Protein AF-0000000080281843 (afdb_homodimer)

Solvent-accessible surface area (backbone atoms only — not comparable to full-atom values): 10540 Å² total; per-residue (Å²): 130,74,67,64,77,59,60,98,59,78,65,64,37,70,40,52,65,61,57,30,53,76,68,70,44,48,54,57,55,50,12,58,76,56,72,51,53,38,65,55,44,52,33,42,64,71,53,66,45,78,54,42,38,65,56,45,49,45,50,24,59,76,70,71,46,59,60,76,75,42,38,31,79,53,80,79,74,59,66,66,49,53,56,62,59,63,57,66,109,130,75,67,66,77,58,60,98,60,78,65,64,36,68,40,53,66,61,56,31,55,76,69,70,44,49,53,56,56,50,13,58,76,56,70,51,54,39,64,55,45,52,33,42,63,70,52,68,45,79,54,41,38,65,55,45,50,44,49,22,59,76,70,71,45,58,60,75,76,42,37,31,79,53,80,80,74,58,65,67,50,53,58,62,57,65,58,64,108

InterPro domains:
  IPR001387 Cro/C1-type, helix-turn-helix domain [PF01381] (19-68)
  IPR001387 Cro/C1-type, helix-turn-helix domain [PS50943] (19-70)
  IPR001387 Cro/C1-type, helix-turn-helix domain [SM00530] (15-70)
  IPR001387 Cro/C1-type, helix-turn-helix domain [cd00093] (19-68)
  IPR010982 Lambda repressor-like, DNA-binding domain superfamily [G3DSA:1.10.260.40] (12-75)
  IPR010982 Lambda repressor-like, DNA-binding domain superfamily [SSF47413] (12-75)

Radius of gyration: 17.83 Å; Cα contacts (8 Å, |Δi|>4): 182; chains: 2; bounding box: 32×45×52 Å

Nearest PDB structures (foldseek):
  2xj3-assembly1_A  TM=9.336E-01  e=1.584E-06  Enterococcus faecalis
  1utx-assembly1_B  TM=9.124E-01  e=1.481E-06  Enterococcus faecalis
  2xi8-assembly1_A  TM=9.331E-01  e=2.371E-06  Enterococcus faecalis
  2lyk-assembly1_B  TM=9.144E-01  e=1.812E-06  Enterococcus faecalis
  3bs3-assembly1_A-2  TM=8.864E-01  e=1.168E-04  Bacteroides fragilis NCTC 9343

Organism: Amycolatopsis orientalis (NCBI:txid31958)

Foldseek 3Di:
DPQPPPPPDQFKAFCLVVLCVVVVHDLCRLCVQLVHHSVVSVCCNVRSDDDDPSSLVSSCVVSVHDSCNTMDSDDDDDPVCCVPPVVPD/DPQPVPPPDQFKAFDLVVLCVVVVHDLCRLCVQLVHHSVVSVCCNVRSDDDDPSSLVSSCVVSVHDSCNTMDSDDDDDPVCCVPPVVPD

pLDDT: mean 90.11, std 17.83, range [28.53, 98.88]

Sequence (178 aa):
MSPVRRGKELPIYNRLPVLRAERGLSRAALAAAVEVNPQTIGALERGDHYPSLDLAFRICAVFDLPVEAVFSREPFTPLSTQVYREGGTMSPVRRGKELPIYNRLPVLRAERGLSRAALAAAVEVNPQTIGALERGDHYPSLDLAFRICAVFDLPVEAVFSREPFTPLSTQVYREGGT

Secondary structure (DSSP, 8-state):
-------SPPP-EE-HHHHHHHTT--HHHHHHHHTS-HHHHHHHHHTSS--BHHHHHHHHHHHT--HHHHEESSPPPPHHHIIIIITT-/-------SPPP-EE-HHHHHHHTT--HHHHHHHHTS-HHHHHHHHHTSS--BHHHHHHHHHHHT--HHHHEESSPPPPHHHIIIIITT-

Structure (mmCIF, N/CA/C/O backbone):
data_AF-0000000080281843-model_v1
#
loop_
_entity.id
_entity.type
_entity.pdbx_description
1 polymer 'Transcriptional regulator'
#
loop_
_atom_site.group_PDB
_atom_site.id
_atom_site.type_symbol
_atom_site.label_atom_id
_atom_site.label_alt_id
_atom_site.label_comp_id
_atom_site.label_asym_id
_atom_site.label_entity_id
_atom_site.label_seq_id
_atom_site.pdbx_PDB_ins_code
_atom_site.Cartn_x
_atom_site.Cartn_y
_atom_site.Cartn_z
_atom_site.occupancy
_atom_site.B_iso_or_equiv
_atom_site.auth_seq_id
_atom_site.auth_comp_id
_atom_site.auth_asym_id
_atom_site.auth_atom_id
_atom_site.pdbx_PDB_model_num
ATOM 1 N N . MET A 1 1 ? -13.977 22.219 -9.938 1 28.53 1 MET A N 1
ATOM 2 C CA . MET A 1 1 ? -13.328 21.094 -10.617 1 28.53 1 MET A CA 1
ATOM 3 C C . MET A 1 1 ? -13.93 19.766 -10.156 1 28.53 1 MET A C 1
ATOM 5 O O . MET A 1 1 ? -14.109 19.547 -8.953 1 28.53 1 MET A O 1
ATOM 9 N N . SER A 1 2 ? -14.742 19.172 -10.953 1 32.38 2 SER A N 1
ATOM 10 C CA . SER A 1 2 ? -15.594 18.031 -10.656 1 32.38 2 SER A CA 1
ATOM 11 C C . SER A 1 2 ? -14.781 16.875 -10.062 1 32.38 2 SER A C 1
ATOM 13 O O . SER A 1 2 ? -13.625 16.672 -10.43 1 32.38 2 SER A O 1
ATOM 15 N N . PRO A 1 3 ? -15.141 16.531 -8.766 1 35.47 3 PRO A N 1
ATOM 16 C CA . PRO A 1 3 ? -14.461 15.328 -8.281 1 35.47 3 PRO A CA 1
ATOM 17 C C . PRO A 1 3 ? -14.156 14.328 -9.398 1 35.47 3 PRO A C 1
ATOM 19 O O . PRO A 1 3 ? -14.891 14.266 -10.391 1 35.47 3 PRO A O 1
ATOM 22 N N . VAL A 1 4 ? -12.898 14.117 -9.648 1 42.97 4 VAL A N 1
ATOM 23 C CA . VAL A 1 4 ? -12.609 13.086 -10.633 1 42.97 4 VAL A CA 1
ATOM 24 C C . VAL A 1 4 ? -13.672 11.992 -10.57 1 42.97 4 VAL A C 1
ATOM 26 O O . VAL A 1 4 ? -13.992 11.484 -9.492 1 42.97 4 VAL A O 1
ATOM 29 N N . ARG A 1 5 ? -14.727 12.102 -11.328 1 38.69 5 ARG A N 1
ATOM 30 C CA . ARG A 1 5 ? -15.758 11.086 -11.531 1 38.69 5 ARG A CA 1
ATOM 31 C C . ARG A 1 5 ? -15.148 9.688 -11.531 1 38.69 5 ARG A C 1
ATOM 33 O O . ARG A 1 5 ? -14.477 9.297 -12.492 1 38.69 5 ARG A O 1
ATOM 40 N N . ARG A 1 6 ? -14.445 9.352 -10.383 1 47.19 6 ARG A N 1
ATOM 41 C CA . ARG A 1 6 ? -13.766 8.062 -10.43 1 47.19 6 ARG A CA 1
ATOM 42 C C . ARG A 1 6 ? -14.703 6.965 -10.922 1 47.19 6 ARG A C 1
ATOM 44 O O . ARG A 1 6 ? -15.781 6.762 -10.367 1 47.19 6 ARG A O 1
ATOM 51 N N . GLY A 1 7 ? -14.977 6.797 -11.992 1 42.62 7 GLY A N 1
ATOM 52 C CA . GLY A 1 7 ? -15.703 5.605 -12.398 1 42.62 7 GLY A CA 1
ATOM 53 C C . GLY A 1 7 ? -15.758 4.543 -11.312 1 42.62 7 GLY A C 1
ATOM 54 O O . GLY A 1 7 ? -15.617 4.848 -10.133 1 42.62 7 GLY A O 1
ATOM 55 N N . LYS A 1 8 ? -15.969 3.299 -11.555 1 55.62 8 LYS A N 1
ATOM 56 C CA . LYS A 1 8 ? -16.156 2.141 -10.68 1 55.62 8 LYS A CA 1
ATOM 57 C C . LYS A 1 8 ? -14.969 1.974 -9.734 1 55.62 8 LYS A C 1
ATOM 59 O O . LYS A 1 8 ? -14.797 0.912 -9.133 1 55.62 8 LYS A O 1
ATOM 64 N N . GLU A 1 9 ? -14.156 3.09 -9.656 1 71.44 9 GLU A N 1
ATOM 65 C CA . GLU A 1 9 ? -12.992 2.896 -8.797 1 71.44 9 GLU A CA 1
ATOM 66 C C . GLU A 1 9 ? -13.344 3.164 -7.332 1 71.44 9 GLU A C 1
ATOM 68 O O . GLU A 1 9 ? -14.062 4.117 -7.027 1 71.44 9 GLU A O 1
ATOM 73 N N . LEU A 1 10 ? -13.062 2.232 -6.438 1 85.94 10 LEU A N 1
ATOM 74 C CA . LEU A 1 10 ? -13.273 2.334 -5 1 85.94 10 LEU A CA 1
ATOM 75 C C . LEU A 1 10 ? -12.445 3.467 -4.402 1 85.94 10 LEU A C 1
ATOM 77 O O . LEU A 1 10 ? -11.297 3.666 -4.789 1 85.94 10 LEU A O 1
ATOM 81 N N . PRO A 1 11 ? -13.07 4.27 -3.562 1 93.5 11 PRO A N 1
ATOM 82 C CA . PRO A 1 11 ? -12.344 5.387 -2.955 1 93.5 11 PRO A CA 1
ATOM 83 C C . PRO A 1 11 ? -11.164 4.926 -2.102 1 93.5 11 PRO A C 1
ATOM 85 O O . PRO A 1 11 ? -11.164 3.803 -1.596 1 93.5 11 PRO A O 1
ATOM 88 N N . ILE A 1 12 ? -10.156 5.773 -2.016 1 97.38 12 ILE A N 1
ATOM 89 C CA . ILE A 1 12 ? -9.07 5.605 -1.056 1 97.38 12 ILE A CA 1
ATOM 90 C C . ILE A 1 12 ? -9.039 6.797 -0.1 1 97.38 12 ILE A C 1
ATOM 92 O O . ILE A 1 12 ? -8.805 7.93 -0.522 1 97.38 12 ILE A O 1
ATOM 96 N N . TYR A 1 13 ? -9.281 6.574 1.205 1 97.81 13 TYR A N 1
ATOM 97 C CA . TYR A 1 13 ? -9.164 7.566 2.268 1 97.81 13 TYR A CA 1
ATOM 98 C C . TYR A 1 13 ? -7.727 7.652 2.771 1 97.81 13 TYR A C 1
ATOM 100 O O . TYR A 1 13 ? -6.934 6.734 2.564 1 97.81 13 TYR A O 1
ATOM 108 N N . ASN A 1 14 ? -7.43 8.836 3.389 1 98.31 14 ASN A N 1
ATOM 109 C CA . ASN A 1 14 ? -6.082 8.945 3.932 1 98.31 14 ASN A CA 1
ATOM 110 C C . ASN A 1 14 ? -6.059 9.758 5.223 1 98.31 14 ASN A C 1
ATOM 112 O O . ASN A 1 14 ? -7.023 10.469 5.531 1 98.31 14 ASN A O 1
ATOM 116 N N . ARG A 1 15 ? -4.918 9.633 5.949 1 97.75 15 ARG A N 1
ATOM 117 C CA . ARG A 1 15 ? -4.707 10.352 7.203 1 97.75 15 ARG A CA 1
ATOM 118 C C . ARG A 1 15 ? -3.613 11.406 7.051 1 97.75 15 ARG A C 1
ATOM 120 O O . ARG A 1 15 ? -3.051 11.867 8.047 1 97.75 15 ARG A O 1
ATOM 127 N N . LEU A 1 16 ? -3.354 11.797 5.945 1 98.5 16 LEU A N 1
ATOM 128 C CA . LEU A 1 16 ? -2.188 12.641 5.699 1 98.5 16 LEU A CA 1
ATOM 129 C C . LEU A 1 16 ? -2.279 13.945 6.488 1 98.5 16 LEU A C 1
ATOM 131 O O . LEU A 1 16 ? -1.316 14.344 7.148 1 98.5 16 LEU A O 1
ATOM 135 N N . PRO A 1 17 ? -3.502 14.617 6.438 1 98.12 17 PRO A N 1
ATOM 136 C CA . PRO A 1 17 ? -3.553 15.891 7.156 1 98.12 17 PRO A CA 1
ATOM 137 C C . PRO A 1 17 ? -3.232 15.742 8.641 1 98.12 17 PRO A C 1
ATOM 139 O O . PRO A 1 17 ? -2.465 16.531 9.195 1 98.12 17 PRO A O 1
ATOM 142 N N . VAL A 1 18 ? -3.746 14.719 9.266 1 98 18 VAL A N 1
ATOM 143 C CA . VAL A 1 18 ? -3.568 14.484 10.695 1 98 18 VAL A CA 1
ATOM 144 C C . VAL A 1 18 ? -2.117 14.109 10.977 1 98 18 VAL A C 1
ATOM 146 O O . VAL A 1 18 ? -1.512 14.617 11.922 1 98 18 VAL A O 1
ATOM 149 N N . LEU A 1 19 ? -1.519 13.25 10.156 1 98.38 19 LEU A N 1
ATOM 150 C CA . LEU A 1 19 ? -0.15 12.789 10.352 1 98.38 19 LEU A CA 1
ATOM 151 C C . LEU A 1 19 ? 0.845 13.93 10.141 1 98.38 19 LEU A C 1
ATOM 153 O O . LEU A 1 19 ? 1.824 14.047 10.883 1 98.38 19 LEU A O 1
ATOM 157 N N . ARG A 1 20 ? 0.56 14.695 9.141 1 98.19 20 ARG A N 1
ATOM 158 C CA . ARG A 1 20 ? 1.401 15.867 8.898 1 98.19 20 ARG A CA 1
ATOM 159 C C . ARG A 1 20 ? 1.348 16.828 10.078 1 98.19 20 ARG A C 1
ATOM 161 O O . ARG A 1 20 ? 2.387 17.266 10.586 1 98.19 20 ARG A O 1
ATOM 168 N N . ALA A 1 21 ? 0.224 17.172 10.539 1 97.69 21 ALA A N 1
ATOM 169 C CA . ALA A 1 21 ? 0.03 18.109 11.641 1 97.69 21 ALA A CA 1
ATOM 170 C C . ALA A 1 21 ? 0.694 17.594 12.922 1 97.69 21 ALA A C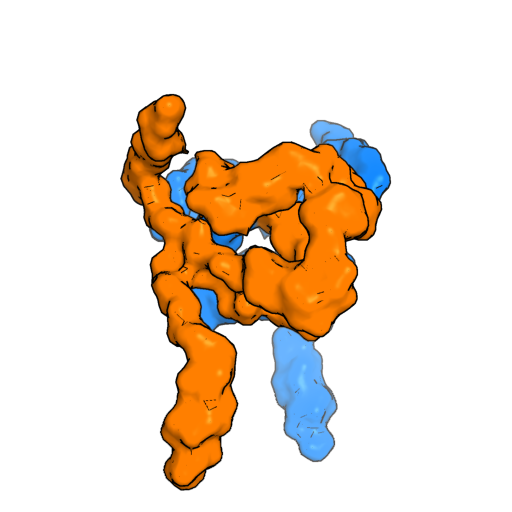 1
ATOM 172 O O . ALA A 1 21 ? 1.343 18.359 13.633 1 97.69 21 ALA A O 1
ATOM 173 N N . GLU A 1 22 ? 0.55 16.328 13.172 1 97.56 22 GLU A N 1
ATOM 174 C CA . GLU A 1 22 ? 1.146 15.711 14.359 1 97.56 22 GLU A CA 1
ATOM 175 C C . GLU A 1 22 ? 2.658 15.914 14.383 1 97.56 22 GLU A C 1
ATOM 177 O O . GLU A 1 22 ? 3.266 15.984 15.453 1 97.56 22 GLU A O 1
ATOM 182 N N . ARG A 1 23 ? 3.236 16.078 13.273 1 96.94 23 ARG A N 1
ATOM 183 C CA . ARG A 1 23 ? 4.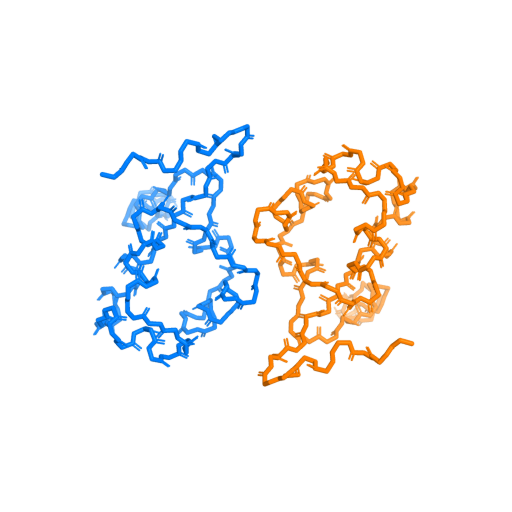688 16.156 13.156 1 96.94 23 ARG A CA 1
ATOM 184 C C . ARG A 1 23 ? 5.125 17.578 12.812 1 96.94 23 ARG A C 1
ATOM 186 O O . ARG A 1 23 ? 6.301 17.828 12.539 1 96.94 23 ARG A O 1
ATOM 193 N N . GLY A 1 24 ? 4.125 18.422 12.688 1 98 24 GLY A N 1
ATOM 194 C CA . GLY A 1 24 ? 4.43 19.812 12.391 1 98 24 GLY A CA 1
ATOM 195 C C . GLY A 1 24 ? 4.914 20.031 10.96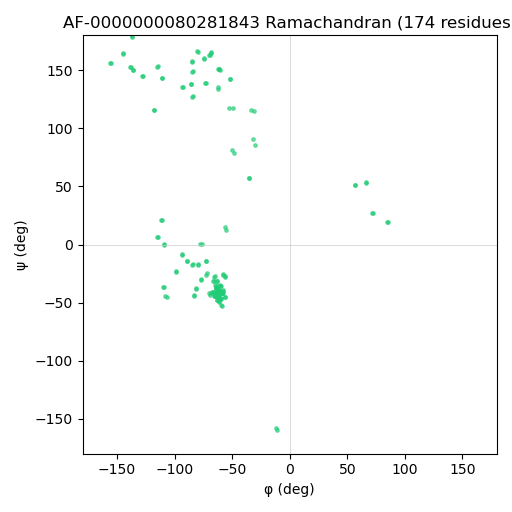9 1 98 24 GLY A C 1
ATOM 196 O O . GLY A 1 24 ? 5.656 20.969 10.695 1 98 24 GLY A O 1
ATOM 197 N N . LEU A 1 25 ? 4.543 19.219 10.07 1 98.38 25 LEU A N 1
ATOM 198 C CA . LEU A 1 25 ? 4.965 19.328 8.672 1 98.38 25 LEU A CA 1
ATOM 199 C C . LEU A 1 25 ? 3.951 20.125 7.859 1 98.38 25 LEU A C 1
ATOM 201 O O . LEU A 1 25 ? 2.742 19.906 7.977 1 98.38 25 LEU A O 1
ATOM 205 N N . SER A 1 26 ? 4.531 21 7.062 1 98.62 26 SER A N 1
ATOM 206 C CA . SER A 1 26 ? 3.705 21.625 6.035 1 98.62 26 SER A CA 1
ATOM 207 C C . SER A 1 26 ? 3.531 20.703 4.832 1 98.62 26 SER A C 1
ATOM 209 O O . SER A 1 26 ? 4.227 19.688 4.715 1 98.62 26 SER A O 1
ATOM 211 N N . ARG A 1 27 ? 2.584 21.094 4.023 1 98.5 27 ARG A N 1
ATOM 212 C CA . ARG A 1 27 ? 2.473 20.359 2.762 1 98.5 27 ARG A CA 1
ATOM 213 C C . ARG A 1 27 ? 3.77 20.453 1.964 1 98.5 27 ARG A C 1
ATOM 215 O O . ARG A 1 27 ? 4.199 19.469 1.361 1 98.5 27 ARG A O 1
ATOM 222 N N . ALA A 1 28 ? 4.348 21.609 1.967 1 98.75 28 ALA A N 1
ATOM 223 C CA . ALA A 1 28 ? 5.594 21.828 1.235 1 98.75 28 ALA A CA 1
ATOM 224 C C . ALA A 1 28 ? 6.715 20.953 1.786 1 98.75 28 ALA A C 1
ATOM 226 O O . ALA A 1 28 ? 7.492 20.375 1.022 1 98.75 28 ALA A O 1
ATOM 227 N N . ALA A 1 29 ? 6.789 20.891 3.068 1 98.75 29 ALA A N 1
ATOM 228 C CA . ALA A 1 29 ? 7.828 20.094 3.707 1 98.75 29 ALA A CA 1
ATOM 229 C C . ALA A 1 29 ? 7.648 18.609 3.389 1 98.75 29 ALA A C 1
ATOM 231 O O . ALA A 1 29 ? 8.617 17.906 3.094 1 98.75 29 ALA A O 1
ATOM 232 N N . LEU A 1 30 ? 6.441 18.109 3.445 1 98.75 30 LEU A N 1
ATOM 233 C CA . LEU A 1 30 ? 6.176 16.719 3.104 1 98.75 30 LEU A CA 1
ATOM 234 C C . LEU A 1 30 ? 6.477 16.453 1.632 1 98.75 30 LEU A C 1
ATOM 236 O O . LEU A 1 30 ? 7.078 15.438 1.291 1 98.75 30 LEU A O 1
ATOM 240 N N . ALA A 1 31 ? 6.039 17.359 0.795 1 98.81 31 ALA A N 1
ATOM 241 C CA . ALA A 1 31 ? 6.281 17.234 -0.639 1 98.81 31 ALA A CA 1
ATOM 242 C C . ALA A 1 31 ? 7.773 17.109 -0.933 1 98.81 31 ALA A C 1
ATOM 244 O O . ALA A 1 31 ? 8.188 16.266 -1.729 1 98.81 31 ALA A O 1
ATOM 245 N N . ALA A 1 32 ? 8.523 17.953 -0.272 1 98.62 32 ALA A N 1
ATOM 246 C CA . ALA A 1 32 ? 9.969 17.922 -0.429 1 98.62 32 ALA A CA 1
ATOM 247 C C . ALA A 1 32 ? 10.539 16.578 0.029 1 98.62 32 ALA A C 1
ATOM 249 O O . ALA A 1 32 ? 11.406 16 -0.631 1 98.62 32 ALA A O 1
ATOM 250 N N . ALA A 1 33 ? 10.062 16.062 1.079 1 98.31 33 ALA A N 1
ATOM 251 C CA . ALA A 1 33 ? 10.555 14.812 1.65 1 98.31 33 ALA A CA 1
ATOM 252 C C . ALA A 1 33 ? 10.266 13.641 0.722 1 98.31 33 ALA A C 1
ATOM 254 O O . ALA A 1 33 ? 11.008 12.656 0.707 1 98.31 33 ALA A O 1
ATOM 255 N N . VAL A 1 34 ? 9.188 13.789 -0.082 1 98 34 VAL A N 1
ATOM 256 C CA . VAL A 1 34 ? 8.812 12.648 -0.909 1 98 34 VAL A CA 1
ATOM 257 C C . VAL A 1 34 ? 8.992 13 -2.385 1 98 34 VAL A C 1
ATOM 259 O O . VAL A 1 34 ? 8.531 12.266 -3.264 1 98 34 VAL A O 1
ATOM 262 N N . GLU A 1 35 ? 9.523 14.086 -2.674 1 97.69 35 GLU A N 1
ATOM 263 C CA . GLU A 1 35 ? 10 14.508 -3.988 1 97.69 35 GLU A CA 1
ATOM 264 C C . GLU A 1 35 ? 8.836 14.664 -4.969 1 97.69 35 GLU A C 1
ATOM 266 O O . GLU A 1 35 ? 8.875 14.125 -6.074 1 97.69 35 GLU A O 1
ATOM 271 N N . VAL A 1 36 ? 7.898 15.43 -4.555 1 98.25 36 VAL A N 1
ATOM 272 C CA . VAL A 1 36 ? 6.797 15.836 -5.422 1 98.25 36 VAL A CA 1
ATOM 273 C C . VAL A 1 36 ? 6.504 17.328 -5.223 1 98.25 36 VAL A C 1
ATOM 275 O O . VAL A 1 36 ? 7.152 17.984 -4.41 1 98.25 36 VAL A O 1
ATOM 278 N N . ASN A 1 37 ? 5.578 17.797 -5.961 1 98.25 37 ASN A N 1
ATOM 279 C CA . ASN A 1 37 ? 5.164 19.172 -5.75 1 98.25 37 ASN A CA 1
ATOM 280 C C . ASN A 1 37 ? 4.137 19.281 -4.629 1 98.25 37 ASN A C 1
ATOM 282 O O . ASN A 1 37 ? 3.336 18.375 -4.422 1 98.25 37 ASN A O 1
ATOM 286 N N . PRO A 1 38 ? 4.113 20.344 -3.93 1 98.5 38 PRO A N 1
ATOM 287 C CA . PRO A 1 38 ? 3.176 20.531 -2.82 1 98.5 38 PRO A CA 1
ATOM 288 C C . PRO A 1 38 ? 1.718 20.359 -3.248 1 98.5 38 PRO A C 1
ATOM 290 O O . PRO A 1 38 ? 0.881 19.938 -2.453 1 98.5 38 PRO A O 1
ATOM 293 N N . GLN A 1 39 ? 1.441 20.641 -4.473 1 98.56 39 GLN A N 1
ATOM 294 C CA . GLN A 1 39 ? 0.078 20.5 -4.973 1 98.56 39 GLN A CA 1
ATOM 295 C C . GLN A 1 39 ? -0.36 19.047 -4.98 1 98.56 39 GLN A C 1
ATOM 297 O O . GLN A 1 39 ? -1.534 18.734 -4.758 1 98.56 39 GLN A O 1
ATOM 302 N N . THR A 1 40 ? 0.588 18.203 -5.184 1 98.19 40 THR A N 1
ATOM 303 C CA . THR A 1 40 ? 0.32 16.766 -5.152 1 98.19 40 THR A CA 1
ATOM 304 C C . THR A 1 40 ? -0.125 16.328 -3.762 1 98.19 40 THR A C 1
ATOM 306 O O . THR A 1 40 ? -1.098 15.578 -3.619 1 98.19 40 THR A O 1
ATOM 309 N N . ILE A 1 41 ? 0.564 16.844 -2.736 1 98.62 41 ILE A N 1
ATOM 310 C CA . ILE A 1 41 ? 0.199 16.531 -1.361 1 98.62 41 ILE A CA 1
ATOM 311 C C . ILE A 1 41 ? -1.213 17.031 -1.07 1 98.62 41 ILE A C 1
ATOM 313 O O . ILE A 1 41 ? -2.031 16.297 -0.501 1 98.62 41 ILE A O 1
ATOM 317 N N . GLY A 1 42 ? -1.481 18.203 -1.485 1 98.44 42 GLY A N 1
ATOM 318 C CA . GLY A 1 42 ? -2.816 18.75 -1.298 1 98.44 42 GLY A CA 1
ATOM 319 C C . GLY A 1 42 ? -3.896 17.922 -1.973 1 98.44 42 GLY A C 1
ATOM 320 O O . GLY A 1 42 ? -4.953 17.672 -1.386 1 98.44 42 GLY A O 1
ATOM 321 N N . ALA A 1 43 ? -3.621 17.562 -3.236 1 98 43 ALA A N 1
ATOM 322 C CA . ALA A 1 43 ? -4.578 16.75 -3.992 1 98 43 ALA A CA 1
ATOM 323 C C . ALA A 1 43 ? -4.805 15.398 -3.322 1 98 43 ALA A C 1
ATOM 325 O O . ALA A 1 43 ? -5.934 14.898 -3.285 1 98 43 ALA A O 1
ATOM 326 N N . LEU A 1 44 ? -3.742 14.789 -2.797 1 98.06 44 LEU A N 1
ATOM 327 C CA . LEU A 1 44 ? -3.852 13.531 -2.076 1 98.06 44 LEU A CA 1
ATOM 328 C C . LEU A 1 44 ? -4.695 13.695 -0.815 1 98.06 44 LEU A C 1
ATOM 330 O O . LEU A 1 44 ? -5.578 12.883 -0.544 1 98.06 44 LEU A O 1
ATOM 334 N N . GLU A 1 45 ? -4.445 14.781 -0.101 1 98.06 45 GLU A N 1
ATOM 335 C CA . GLU A 1 45 ? -5.137 15.023 1.162 1 98.06 45 GLU A CA 1
ATOM 336 C C . GLU A 1 45 ? -6.637 15.195 0.947 1 98.06 45 GLU A C 1
ATOM 338 O O . GLU A 1 45 ? -7.441 14.75 1.77 1 98.06 45 GLU A O 1
ATOM 343 N N . ARG A 1 46 ? -6.98 15.703 -0.158 1 95.62 46 ARG A N 1
ATOM 344 C CA . ARG A 1 46 ? -8.391 15.969 -0.44 1 95.62 46 ARG A CA 1
ATOM 345 C C . ARG A 1 46 ? -9.055 14.758 -1.091 1 95.62 46 ARG A C 1
ATOM 347 O O . ARG A 1 46 ? -10.273 14.734 -1.276 1 95.62 46 ARG A O 1
ATOM 354 N N . GLY A 1 47 ? -8.258 13.859 -1.529 1 93.81 47 GLY A N 1
ATOM 355 C CA . GLY A 1 47 ? -8.82 12.688 -2.189 1 93.81 47 GLY A CA 1
ATOM 356 C C . GLY A 1 47 ? -9.109 12.914 -3.662 1 93.81 47 GLY A C 1
ATOM 357 O O . GLY A 1 47 ? -9.898 12.188 -4.266 1 93.81 47 GLY A O 1
ATOM 358 N N . ASP A 1 48 ? -8.492 13.906 -4.25 1 91.94 48 ASP A N 1
ATOM 359 C CA . ASP A 1 48 ? -8.68 14.219 -5.664 1 91.94 48 ASP A CA 1
ATOM 360 C C . ASP A 1 48 ? -7.895 13.242 -6.547 1 91.94 48 ASP A C 1
ATOM 362 O O . ASP A 1 48 ? -8.258 13.016 -7.703 1 91.94 48 ASP A O 1
ATOM 366 N N . HIS A 1 49 ? -6.742 12.766 -5.957 1 92.88 49 HIS A N 1
ATOM 367 C CA . HIS A 1 49 ? -5.867 11.805 -6.613 1 92.88 49 HIS A CA 1
ATOM 368 C C . HIS A 1 49 ? -5.395 10.734 -5.637 1 92.88 49 HIS A C 1
ATOM 370 O O . HIS A 1 49 ? -5.328 10.977 -4.43 1 92.88 49 HIS A O 1
ATOM 376 N N . TYR A 1 50 ? -5.125 9.625 -6.219 1 95.81 50 TYR A N 1
ATOM 377 C CA . TYR A 1 50 ? -4.547 8.562 -5.406 1 95.81 50 TYR A CA 1
ATOM 378 C C . TYR A 1 50 ? -3.094 8.305 -5.797 1 95.81 50 TYR A C 1
ATOM 380 O O . TYR A 1 50 ? -2.732 8.414 -6.973 1 95.81 50 TYR A O 1
ATOM 388 N N . PRO A 1 51 ? -2.32 8.023 -4.848 1 97.69 51 PRO A N 1
ATOM 389 C CA . PRO A 1 51 ? -0.897 7.855 -5.152 1 97.69 51 PRO A CA 1
ATOM 390 C C . PRO A 1 51 ? -0.594 6.539 -5.867 1 97.69 51 PRO A C 1
ATOM 392 O O . PRO A 1 51 ? -1.398 5.605 -5.812 1 97.69 51 PRO A O 1
ATOM 395 N N . SER A 1 52 ? 0.574 6.574 -6.5 1 97.06 52 SER A N 1
ATOM 396 C CA . SER A 1 52 ? 1.186 5.301 -6.859 1 97.06 52 SER A CA 1
ATOM 397 C C . SER A 1 52 ? 1.649 4.543 -5.621 1 97.06 52 SER A C 1
ATOM 399 O O . SER A 1 52 ? 1.748 5.117 -4.535 1 97.06 52 SER A O 1
ATOM 401 N N . LEU A 1 53 ? 1.919 3.322 -5.848 1 98.25 53 LEU A N 1
ATOM 402 C CA . LEU A 1 53 ? 2.455 2.562 -4.723 1 98.25 53 LEU A CA 1
ATOM 403 C C . LEU A 1 53 ? 3.818 3.102 -4.301 1 98.25 53 LEU A C 1
ATOM 405 O O . LEU A 1 53 ? 4.148 3.109 -3.113 1 98.25 53 LEU A O 1
ATOM 409 N N . ASP A 1 54 ? 4.57 3.539 -5.215 1 97.5 54 ASP A N 1
ATOM 410 C CA . ASP A 1 54 ? 5.867 4.133 -4.91 1 97.5 54 ASP A CA 1
ATOM 411 C C . ASP A 1 54 ? 5.711 5.355 -4.004 1 97.5 54 ASP A C 1
ATOM 413 O O . ASP A 1 54 ? 6.367 5.449 -2.965 1 9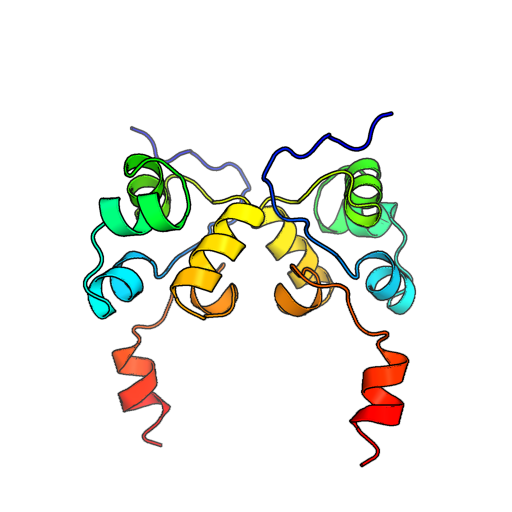7.5 54 ASP A O 1
ATOM 417 N N . LEU A 1 55 ? 4.883 6.25 -4.398 1 98.19 55 LEU A N 1
ATOM 418 C CA . LEU A 1 55 ? 4.676 7.453 -3.596 1 98.19 55 LEU A CA 1
ATOM 419 C C . LEU A 1 55 ? 4.094 7.098 -2.23 1 98.19 55 LEU A C 1
ATOM 421 O O . LEU A 1 55 ? 4.484 7.68 -1.216 1 98.19 55 LEU A O 1
ATOM 425 N N . ALA A 1 56 ? 3.197 6.137 -2.232 1 98.69 56 ALA A N 1
ATOM 426 C CA . ALA A 1 56 ? 2.641 5.684 -0.96 1 98.69 56 ALA A CA 1
ATOM 427 C C . ALA A 1 56 ? 3.736 5.168 -0.033 1 98.69 56 ALA A C 1
ATOM 429 O O . ALA A 1 56 ? 3.762 5.5 1.154 1 98.69 56 ALA A O 1
ATOM 430 N N . PHE A 1 57 ? 4.66 4.445 -0.574 1 98.69 57 PHE A N 1
ATOM 431 C CA . PHE A 1 57 ? 5.762 3.924 0.224 1 98.69 57 PHE A CA 1
ATOM 432 C C . PHE A 1 57 ? 6.648 5.055 0.729 1 98.69 57 PHE A C 1
ATOM 434 O O . PHE A 1 57 ? 7.09 5.039 1.879 1 98.69 57 PHE A O 1
ATOM 441 N N . ARG A 1 58 ? 6.867 5.984 -0.113 1 98.31 58 ARG A N 1
ATOM 442 C CA . ARG A 1 58 ? 7.699 7.105 0.304 1 98.31 58 ARG A CA 1
ATOM 443 C C . ARG A 1 58 ? 7.031 7.902 1.419 1 98.31 58 ARG A C 1
ATOM 445 O O . ARG A 1 58 ? 7.684 8.297 2.389 1 98.31 58 ARG A O 1
ATOM 452 N N . ILE A 1 59 ? 5.777 8.102 1.275 1 98.56 59 ILE A N 1
ATOM 453 C CA . ILE A 1 59 ? 5.02 8.812 2.299 1 98.56 59 ILE A CA 1
ATOM 454 C C . ILE A 1 59 ? 5.047 8.023 3.605 1 98.56 59 ILE A C 1
ATOM 456 O O . ILE A 1 59 ? 5.305 8.586 4.672 1 98.56 59 ILE A O 1
ATOM 460 N N . CYS A 1 60 ? 4.789 6.773 3.514 1 98.75 60 CYS A N 1
ATOM 461 C CA . CYS A 1 60 ? 4.77 5.922 4.695 1 98.75 60 CYS A CA 1
ATOM 462 C C . CYS A 1 60 ? 6.121 5.922 5.395 1 98.75 60 CYS A C 1
ATOM 464 O O . CYS A 1 60 ? 6.195 5.848 6.621 1 98.75 60 CYS A O 1
ATOM 466 N N . ALA A 1 61 ? 7.168 5.988 4.609 1 98.31 61 ALA A N 1
ATOM 467 C CA . ALA A 1 61 ? 8.516 6.027 5.172 1 98.31 61 ALA A CA 1
ATOM 468 C C . ALA A 1 61 ? 8.734 7.293 5.992 1 98.31 61 ALA A C 1
ATOM 470 O O . ALA A 1 61 ? 9.391 7.262 7.031 1 98.31 61 ALA A O 1
ATOM 471 N N . VAL A 1 62 ? 8.188 8.391 5.531 1 98.5 62 VAL A N 1
ATOM 472 C CA . VAL A 1 62 ? 8.32 9.648 6.254 1 98.5 62 VAL A CA 1
ATOM 473 C C . VAL A 1 62 ? 7.664 9.531 7.625 1 98.5 62 VAL A C 1
ATOM 475 O O . VAL A 1 62 ? 8.195 10.023 8.625 1 98.5 62 VAL A O 1
ATOM 478 N N . PHE A 1 63 ? 6.52 8.852 7.672 1 98.5 63 PHE A N 1
ATOM 479 C CA . PHE A 1 63 ? 5.742 8.789 8.906 1 98.5 63 PHE A CA 1
ATOM 480 C C . PHE A 1 63 ? 6.098 7.543 9.711 1 98.5 63 PHE A C 1
ATOM 482 O O . PHE A 1 63 ? 5.656 7.387 10.852 1 98.5 63 PHE A O 1
ATOM 489 N N . ASP A 1 64 ? 6.852 6.668 9.164 1 98.44 64 ASP A N 1
ATOM 490 C CA . ASP A 1 64 ? 7.199 5.391 9.781 1 98.44 64 ASP A CA 1
ATOM 491 C C . ASP A 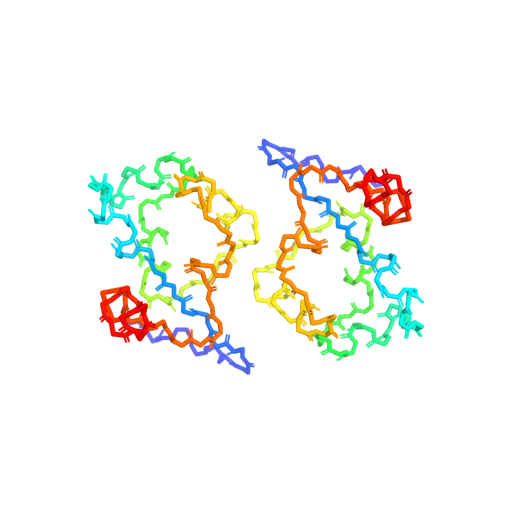1 64 ? 5.941 4.594 10.133 1 98.44 64 ASP A C 1
ATOM 493 O O . ASP A 1 64 ? 5.773 4.176 11.281 1 98.44 64 ASP A O 1
ATOM 497 N N . LEU A 1 65 ? 5.059 4.445 9.156 1 98.69 65 LEU A N 1
ATOM 498 C CA . LEU A 1 65 ? 3.789 3.736 9.297 1 98.69 65 LEU A CA 1
ATOM 499 C C . LEU A 1 65 ? 3.533 2.83 8.102 1 98.69 65 LEU A C 1
ATOM 501 O O . LEU A 1 65 ? 3.988 3.115 6.992 1 98.69 65 LEU A O 1
ATOM 505 N N . PRO A 1 66 ? 2.805 1.72 8.352 1 98.75 66 PRO A N 1
ATOM 506 C CA . PRO A 1 66 ? 2.412 0.901 7.203 1 98.75 66 PRO A CA 1
ATOM 507 C C . PRO A 1 66 ? 1.37 1.585 6.32 1 98.75 66 PRO A C 1
ATOM 509 O O . PRO A 1 66 ? 0.688 2.51 6.766 1 98.75 66 PRO A O 1
ATOM 512 N N . VAL A 1 67 ? 1.23 1.092 5.148 1 98.88 67 VAL A N 1
ATOM 513 C CA . VAL A 1 67 ? 0.351 1.7 4.156 1 98.88 67 VAL A CA 1
ATOM 514 C C . VAL A 1 67 ? -1.071 1.783 4.707 1 98.88 67 VAL A C 1
ATOM 516 O O . VAL A 1 67 ? -1.738 2.811 4.566 1 98.88 67 VAL A O 1
ATOM 519 N N . GLU A 1 68 ? -1.531 0.771 5.418 1 98.75 68 GLU A N 1
ATOM 520 C CA . GLU A 1 68 ? -2.916 0.698 5.875 1 98.75 68 GLU A CA 1
ATOM 521 C C . GLU A 1 68 ? -3.176 1.684 7.012 1 98.75 68 GLU A C 1
ATOM 523 O O . GLU A 1 68 ? -4.328 1.965 7.344 1 98.75 68 GLU A O 1
ATOM 528 N N . ALA A 1 69 ? -2.123 2.193 7.582 1 98.44 69 ALA A N 1
ATOM 529 C CA . ALA A 1 69 ? -2.279 3.211 8.617 1 98.44 69 ALA A CA 1
ATOM 530 C C . ALA A 1 69 ? -2.436 4.598 8.008 1 98.44 69 ALA A C 1
ATOM 532 O O . ALA A 1 69 ? -2.875 5.535 8.672 1 98.44 69 ALA A O 1
ATOM 533 N N . VAL A 1 70 ? -2.064 4.715 6.742 1 98.81 70 VAL A N 1
ATOM 534 C CA . VAL A 1 70 ? -2.043 6.023 6.098 1 98.81 70 VAL A CA 1
ATOM 535 C C . VAL A 1 70 ? -3.162 6.109 5.062 1 98.81 70 VAL A C 1
ATOM 537 O O . VAL A 1 70 ? -3.799 7.156 4.91 1 98.81 70 VAL A O 1
ATOM 540 N N . PHE A 1 71 ? -3.404 4.984 4.395 1 98.75 71 PHE A N 1
ATOM 541 C CA . PHE A 1 71 ? -4.398 4.883 3.334 1 98.75 71 PHE A CA 1
ATOM 542 C C . PHE A 1 71 ? -5.348 3.719 3.588 1 98.75 71 PHE A C 1
ATOM 544 O O . PHE A 1 71 ? -4.938 2.68 4.105 1 98.75 71 PHE A O 1
ATOM 551 N N . SER A 1 72 ? -6.602 3.92 3.199 1 98.31 72 SER A N 1
ATOM 552 C CA . SER A 1 72 ? -7.582 2.873 3.471 1 98.31 72 SER A CA 1
ATOM 553 C C . SER A 1 72 ? -8.758 2.951 2.502 1 98.31 72 SER A C 1
ATOM 555 O O . SER A 1 72 ? -9.055 4.02 1.962 1 98.31 72 SER A O 1
ATOM 557 N N . ARG A 1 73 ? -9.406 1.81 2.344 1 97 73 ARG A N 1
ATOM 558 C CA . ARG A 1 73 ? -10.648 1.777 1.579 1 97 73 ARG A CA 1
ATOM 559 C C . ARG A 1 73 ? -11.828 2.268 2.42 1 97 73 ARG A C 1
ATOM 561 O O . ARG A 1 73 ? -12.898 2.559 1.888 1 97 73 ARG A O 1
ATOM 568 N N . GLU A 1 74 ? -11.625 2.289 3.672 1 96.94 74 GLU A N 1
ATOM 569 C CA . GLU A 1 74 ? -12.648 2.734 4.613 1 96.94 74 GLU A CA 1
ATOM 570 C C . GLU A 1 74 ? -12.219 4.008 5.336 1 96.94 74 GLU A C 1
ATOM 572 O O . GLU A 1 74 ? -11.031 4.227 5.562 1 96.94 74 GLU A O 1
ATOM 577 N N . PRO A 1 75 ? -13.219 4.781 5.75 1 96.81 75 PRO A N 1
ATOM 578 C CA . PRO A 1 75 ? -12.852 5.973 6.516 1 96.81 75 PRO A CA 1
ATOM 579 C C . PRO A 1 75 ? -12.102 5.641 7.805 1 96.81 75 PRO A C 1
ATOM 581 O O . PRO A 1 75 ? -12.375 4.617 8.438 1 96.81 75 PRO A O 1
ATOM 584 N N . PHE A 1 76 ? -11.281 6.539 8.172 1 97.12 76 PHE A N 1
ATOM 585 C CA . PHE A 1 76 ? -10.531 6.336 9.414 1 97.12 76 PHE A CA 1
ATOM 586 C C . PHE A 1 76 ? -11.344 6.812 10.609 1 97.12 76 PHE A C 1
ATOM 588 O O . PHE A 1 76 ? -12.008 7.852 10.547 1 97.12 76 PHE A O 1
ATOM 595 N N . THR A 1 77 ? -11.25 5.961 11.648 1 96.06 77 THR A N 1
ATOM 596 C CA . THR A 1 77 ? -11.688 6.441 12.953 1 96.06 77 THR A CA 1
ATOM 597 C C . THR A 1 77 ? -10.672 7.43 13.531 1 96.06 77 THR A C 1
ATOM 599 O O . THR A 1 77 ? -9.461 7.227 13.414 1 96.06 77 THR A O 1
ATOM 602 N N . PRO A 1 78 ? -11.227 8.484 14.125 1 95.81 78 PRO A N 1
ATOM 603 C CA . PRO A 1 78 ? -10.266 9.414 14.734 1 95.81 78 PRO A CA 1
ATOM 604 C C . PRO A 1 78 ? -9.281 8.719 15.672 1 95.81 78 PRO A C 1
ATOM 606 O O . PRO A 1 78 ? -9.664 7.801 16.406 1 95.81 78 PRO A O 1
ATOM 609 N N . LEU A 1 79 ? -8.016 9.172 15.656 1 94.81 79 LEU A N 1
ATOM 610 C CA . LEU A 1 79 ? -6.973 8.547 16.453 1 94.81 79 LEU A CA 1
ATOM 611 C C . LEU A 1 79 ? -7.27 8.68 17.938 1 94.81 79 LEU A C 1
ATOM 613 O O . LEU A 1 79 ? -7.008 7.758 18.719 1 94.81 79 LEU A O 1
ATOM 617 N N . SER A 1 80 ? -7.789 9.797 18.297 1 94.06 80 SER A N 1
ATOM 618 C CA . SER A 1 80 ? -8.117 10.031 19.688 1 94.06 80 SER A CA 1
ATOM 619 C C . SER A 1 80 ? -9.133 9.016 20.203 1 94.06 80 SER A C 1
ATOM 621 O O . SER A 1 80 ? -9.047 8.555 21.344 1 94.06 80 SER A O 1
ATOM 623 N N . THR A 1 81 ? -10.117 8.664 19.406 1 94.44 81 THR A N 1
ATOM 624 C CA . THR A 1 81 ? -11.117 7.656 19.75 1 94.44 81 THR A CA 1
ATOM 625 C C . THR A 1 81 ? -10.469 6.281 19.891 1 94.44 81 THR A C 1
ATOM 627 O O . THR A 1 81 ? -10.797 5.531 20.812 1 94.44 81 THR A O 1
ATOM 630 N N . GLN A 1 82 ? -9.625 5.938 19.016 1 90.69 82 GLN A N 1
ATOM 631 C CA . GLN A 1 82 ? -8.945 4.645 19.047 1 90.69 82 GLN A CA 1
ATOM 632 C C . GLN A 1 82 ? -8.102 4.508 20.312 1 90.69 82 GLN A C 1
ATOM 634 O O . GLN A 1 82 ? -8.07 3.443 20.938 1 90.69 82 GLN A O 1
ATOM 639 N N . VAL A 1 83 ? -7.504 5.605 20.766 1 92.06 83 VAL A N 1
ATOM 640 C CA . VAL A 1 83 ? -6.586 5.586 21.891 1 92.06 83 VAL A CA 1
ATOM 641 C C . VAL A 1 83 ? -7.375 5.637 23.203 1 92.06 83 VAL A C 1
ATOM 643 O O . VAL A 1 83 ? -7.121 4.852 24.109 1 92.06 83 VAL A O 1
ATOM 646 N N . TYR A 1 84 ? -8.383 6.484 23.297 1 91.69 84 TYR A N 1
ATOM 647 C CA . TYR A 1 84 ? -9.016 6.766 24.578 1 91.69 84 TYR A CA 1
ATOM 648 C C . TYR A 1 84 ? -10.297 5.953 24.75 1 91.69 84 TYR A C 1
ATOM 650 O O . TYR A 1 84 ? -10.758 5.738 25.875 1 91.69 84 TYR A O 1
ATOM 658 N N . ARG A 1 85 ? -10.914 5.504 23.797 1 87.06 85 ARG A N 1
ATOM 659 C CA . ARG A 1 85 ? -12.164 4.77 23.953 1 87.06 85 ARG A CA 1
ATOM 660 C C . ARG A 1 85 ? -11.961 3.281 23.672 1 87.06 85 ARG A C 1
ATOM 662 O O . ARG A 1 85 ? -12.523 2.436 24.375 1 87.06 85 ARG A O 1
ATOM 669 N N . GLU A 1 86 ? -11.289 2.988 22.688 1 73.94 86 GLU A N 1
ATOM 670 C CA . GLU A 1 86 ? -11.086 1.574 22.391 1 73.94 86 GLU A CA 1
ATOM 671 C C . GLU A 1 86 ? -9.961 0.98 23.234 1 73.94 86 GLU A C 1
ATOM 673 O O . GLU A 1 86 ? -9.953 -0.222 23.5 1 73.94 86 GLU A O 1
ATOM 678 N N . GLY A 1 87 ? -8.977 1.638 23.469 1 65.5 87 GLY A N 1
ATOM 679 C CA . GLY A 1 87 ? -7.879 1.198 24.312 1 65.5 87 GLY A CA 1
ATOM 680 C C . GLY A 1 87 ? -8.234 1.176 25.797 1 65.5 87 GLY A C 1
ATOM 681 O O . GLY A 1 87 ? -7.5 0.618 26.609 1 65.5 87 GLY A O 1
ATOM 682 N N . GLY A 1 88 ? -9.203 1.978 26.344 1 56.62 88 GLY A N 1
ATOM 683 C CA . GLY A 1 88 ? -9.609 2.041 27.75 1 56.62 88 GLY A CA 1
ATOM 684 C C . GLY A 1 88 ? -10.477 0.871 28.172 1 56.62 88 GLY A C 1
ATOM 685 O O . GLY A 1 88 ? -10.984 0.845 29.297 1 56.62 88 GLY A O 1
ATOM 686 N N . THR A 1 89 ? -10.797 -0.078 27.359 1 47.03 89 THR A N 1
ATOM 687 C CA . THR A 1 89 ? -11.383 -1.173 28.109 1 47.03 89 THR A CA 1
ATOM 688 C C . THR A 1 89 ? -10.305 -2.025 28.766 1 47.03 89 THR A C 1
ATOM 690 O O . THR A 1 89 ? -9.195 -2.152 28.234 1 47.03 89 THR A O 1
ATOM 693 N N . MET B 1 1 ? 14.422 -6.344 -23.984 1 28.73 1 MET B N 1
ATOM 694 C CA . MET B 1 1 ? 13.711 -5.141 -23.547 1 28.73 1 MET B CA 1
ATOM 695 C C . MET B 1 1 ? 14.289 -4.605 -22.25 1 28.73 1 MET B C 1
ATOM 697 O O . MET B 1 1 ? 14.547 -5.371 -21.312 1 28.73 1 MET B O 1
ATOM 701 N N . SER B 1 2 ? 15.047 -3.572 -22.297 1 35.03 2 SER B N 1
ATOM 702 C CA . SER B 1 2 ? 15.852 -2.975 -21.234 1 35.03 2 SER B CA 1
ATOM 703 C C . SER B 1 2 ? 15.039 -2.781 -19.969 1 35.03 2 SER B C 1
ATOM 705 O O . SER B 1 2 ? 13.859 -2.424 -20.016 1 35.03 2 SER B O 1
ATOM 707 N N . PRO B 1 3 ? 15.406 -3.453 -18.844 1 36.75 3 PRO B N 1
ATOM 708 C CA . PRO B 1 3 ? 14.672 -3.127 -17.609 1 36.75 3 PRO B CA 1
ATOM 709 C C . PRO B 1 3 ? 14.258 -1.659 -17.547 1 36.75 3 PRO B C 1
ATOM 711 O O . PRO B 1 3 ? 14.922 -0.798 -18.125 1 36.75 3 PRO B O 1
ATOM 714 N N . VAL B 1 4 ? 12.977 -1.487 -17.547 1 41.44 4 VAL B N 1
ATOM 715 C CA . VAL B 1 4 ? 12.617 -0.083 -17.359 1 41.44 4 VAL B CA 1
ATOM 716 C C . VAL B 1 4 ? 13.672 0.618 -16.516 1 41.44 4 VAL B C 1
ATOM 718 O O . VAL B 1 4 ? 13.984 0.169 -15.406 1 41.44 4 VAL B O 1
ATOM 721 N N . ARG B 1 5 ? 14.695 1.097 -17.094 1 40.25 5 ARG B N 1
ATOM 722 C CA . ARG B 1 5 ? 15.727 1.934 -16.484 1 40.25 5 ARG B CA 1
ATOM 723 C C . ARG B 1 5 ? 15.125 2.859 -15.438 1 40.25 5 ARG B C 1
ATOM 725 O O . ARG B 1 5 ? 14.43 3.824 -15.773 1 40.25 5 ARG B O 1
ATOM 732 N N . ARG B 1 6 ? 14.445 2.174 -14.453 1 48.75 6 ARG B N 1
ATOM 733 C CA . ARG B 1 6 ? 13.703 3.037 -13.547 1 48.75 6 ARG B CA 1
ATOM 734 C C . ARG B 1 6 ? 14.586 4.156 -13.008 1 48.75 6 ARG B C 1
ATOM 736 O O . ARG B 1 6 ? 15.648 3.896 -12.438 1 48.75 6 ARG B O 1
ATOM 743 N N . GLY B 1 7 ? 14.781 5.094 -13.633 1 43.56 7 GLY B N 1
ATOM 744 C CA . GLY B 1 7 ? 15.453 6.223 -13.008 1 43.56 7 GLY B CA 1
ATOM 745 C C . GLY B 1 7 ? 15.57 6.09 -11.508 1 43.56 7 GLY B C 1
ATOM 746 O O . GLY B 1 7 ? 15.516 4.98 -10.969 1 43.56 7 GLY B O 1
ATOM 747 N N . LYS B 1 8 ? 15.773 7.109 -10.758 1 56.16 8 LYS B N 1
ATOM 748 C CA . LYS B 1 8 ? 16.016 7.234 -9.32 1 56.16 8 LYS B CA 1
ATOM 749 C C . LYS B 1 8 ? 14.898 6.57 -8.516 1 56.16 8 LYS B C 1
ATOM 751 O O . LYS B 1 8 ? 14.766 6.812 -7.316 1 56.16 8 LYS B O 1
ATOM 756 N N . GLU B 1 9 ? 14.086 5.793 -9.266 1 71.75 9 GLU B N 1
ATOM 757 C CA . GLU B 1 9 ? 12.984 5.223 -8.492 1 71.75 9 GLU B CA 1
ATOM 758 C C . GLU B 1 9 ? 13.414 3.941 -7.781 1 71.75 9 GLU B C 1
ATOM 760 O O . GLU B 1 9 ? 14.133 3.121 -8.352 1 71.75 9 GLU B O 1
ATOM 765 N N . LEU B 1 10 ? 13.188 3.846 -6.477 1 86 10 LEU B N 1
ATOM 766 C CA . LEU B 1 10 ? 13.484 2.684 -5.645 1 86 10 LEU B CA 1
ATOM 767 C C . LEU B 1 10 ? 12.672 1.474 -6.094 1 86 10 LEU B C 1
ATOM 769 O O . LEU B 1 10 ? 11.5 1.606 -6.449 1 86 10 LEU B O 1
ATOM 773 N N . PRO B 1 11 ? 13.328 0.339 -6.176 1 93.56 11 PRO B N 1
ATOM 774 C CA . PRO B 1 11 ? 12.609 -0.863 -6.602 1 93.56 11 PRO B CA 1
ATOM 775 C C . PRO B 1 11 ? 11.484 -1.248 -5.648 1 93.56 11 PRO B C 1
ATOM 777 O O . PRO B 1 11 ? 11.531 -0.911 -4.461 1 93.56 11 PRO B O 1
ATOM 780 N N . ILE B 1 12 ? 10.461 -1.877 -6.195 1 97.38 12 ILE B N 1
ATOM 781 C CA . ILE B 1 12 ? 9.43 -2.533 -5.398 1 97.38 12 ILE B CA 1
ATOM 782 C C . ILE B 1 12 ? 9.414 -4.031 -5.699 1 97.38 12 ILE B C 1
ATOM 784 O O . ILE B 1 12 ? 9.141 -4.441 -6.832 1 97.38 12 ILE B O 1
ATOM 788 N N . TYR B 1 13 ? 9.727 -4.871 -4.703 1 97.88 13 TYR B N 1
ATOM 789 C CA . TYR B 1 13 ? 9.633 -6.324 -4.777 1 97.88 13 TYR B CA 1
ATOM 790 C C . TYR B 1 13 ? 8.227 -6.801 -4.457 1 97.88 13 TYR B C 1
ATOM 792 O O . TYR B 1 13 ? 7.441 -6.074 -3.836 1 97.88 13 TYR B O 1
ATOM 800 N N . ASN B 1 14 ? 7.922 -8.039 -4.969 1 98.31 14 ASN B N 1
ATOM 801 C CA . ASN B 1 14 ? 6.598 -8.555 -4.641 1 98.31 14 ASN B CA 1
ATOM 802 C C . ASN B 1 14 ? 6.617 -10.07 -4.445 1 98.31 14 ASN B C 1
ATOM 804 O O . ASN B 1 14 ? 7.574 -10.742 -4.84 1 98.31 14 ASN B O 1
ATOM 808 N N . ARG B 1 15 ? 5.516 -10.578 -3.807 1 97.75 15 ARG B N 1
ATOM 809 C CA . ARG B 1 15 ? 5.344 -12 -3.547 1 97.75 15 ARG B CA 1
ATOM 810 C C . ARG B 1 15 ? 4.223 -12.586 -4.398 1 97.75 15 ARG B C 1
ATOM 812 O O . ARG B 1 15 ? 3.697 -13.656 -4.098 1 97.75 15 ARG B O 1
ATOM 819 N N . LEU B 1 16 ? 3.914 -11.984 -5.398 1 98.5 16 LEU B N 1
ATOM 820 C CA . LEU B 1 16 ? 2.717 -12.359 -6.148 1 98.5 16 LEU B CA 1
ATOM 821 C C . LEU B 1 16 ? 2.816 -13.797 -6.648 1 98.5 16 LEU B C 1
ATOM 823 O O . LEU B 1 16 ? 1.877 -14.578 -6.488 1 98.5 16 LEU B O 1
ATOM 827 N N . PRO B 1 17 ? 4.012 -14.172 -7.246 1 98.12 17 PRO B N 1
ATOM 828 C CA . PRO B 1 17 ? 4.066 -15.539 -7.77 1 98.12 17 PRO B CA 1
ATOM 829 C C . PRO B 1 17 ? 3.818 -16.594 -6.695 1 98.12 17 PRO B C 1
ATOM 831 O O . PRO B 1 17 ? 3.057 -17.531 -6.914 1 98.12 17 PRO B O 1
ATOM 834 N N . VAL B 1 18 ? 4.391 -16.391 -5.531 1 98 18 VAL B N 1
ATOM 835 C CA . VAL B 1 18 ? 4.285 -17.359 -4.434 1 98 18 VAL B CA 1
ATOM 836 C C . VAL B 1 18 ? 2.857 -17.359 -3.891 1 98 18 VAL B C 1
ATOM 838 O O . VAL B 1 18 ? 2.285 -18.422 -3.652 1 98 18 VAL B O 1
ATOM 841 N N . LEU B 1 19 ? 2.25 -16.188 -3.744 1 98.38 19 LEU B N 1
ATOM 842 C CA . LEU B 1 19 ? 0.901 -16.078 -3.197 1 98.38 19 LEU B CA 1
ATOM 843 C C . LEU B 1 19 ? -0.127 -16.672 -4.16 1 98.38 19 LEU B C 1
ATOM 845 O O . LEU B 1 19 ? -1.072 -17.328 -3.736 1 98.38 19 LEU B O 1
ATOM 849 N N . ARG B 1 20 ? 0.092 -16.375 -5.398 1 98.25 20 ARG B N 1
ATOM 850 C CA . ARG B 1 20 ? -0.785 -16.969 -6.41 1 98.25 20 ARG B CA 1
ATOM 851 C C . ARG B 1 20 ? -0.694 -18.484 -6.402 1 98.25 20 ARG B C 1
ATOM 853 O O . ARG B 1 20 ? -1.717 -19.172 -6.363 1 98.25 20 ARG B O 1
ATOM 860 N N . ALA B 1 21 ? 0.434 -19.047 -6.414 1 97.69 21 ALA B N 1
ATOM 861 C CA . ALA B 1 21 ? 0.661 -20.484 -6.441 1 97.69 21 ALA B CA 1
ATOM 862 C C . ALA B 1 21 ? 0.07 -21.156 -5.207 1 97.69 21 ALA B C 1
ATOM 864 O O . ALA B 1 21 ? -0.563 -22.219 -5.309 1 97.69 21 ALA B O 1
ATOM 865 N N . GLU B 1 22 ? 0.255 -20.547 -4.074 1 97.5 22 GLU B N 1
ATOM 866 C CA . GLU B 1 22 ? -0.271 -21.078 -2.818 1 97.5 22 GLU B CA 1
ATOM 867 C C . GLU B 1 22 ? -1.785 -21.25 -2.885 1 97.5 22 GLU B C 1
ATOM 869 O O . GLU B 1 22 ? -2.344 -22.125 -2.219 1 97.5 22 GLU B O 1
ATOM 874 N N . ARG B 1 23 ? -2.416 -20.516 -3.693 1 97 23 ARG B N 1
ATOM 875 C CA . ARG B 1 23 ? -3.873 -20.516 -3.766 1 97 23 ARG B CA 1
ATOM 876 C C . ARG B 1 23 ? -4.359 -21.172 -5.055 1 97 23 ARG B C 1
ATOM 878 O O . ARG B 1 23 ? -5.551 -21.141 -5.363 1 97 23 ARG B O 1
ATOM 885 N N . GLY B 1 24 ? -3.375 -21.609 -5.828 1 98 24 GLY B N 1
ATOM 886 C CA . GLY B 1 24 ? -3.725 -22.266 -7.07 1 98 24 GLY B CA 1
ATOM 887 C C . GLY B 1 24 ? -4.281 -21.328 -8.117 1 98 24 GLY B C 1
ATOM 888 O O . GLY B 1 24 ? -5.051 -21.734 -8.984 1 98 24 GLY B O 1
ATOM 889 N N . LEU B 1 25 ? -3.939 -20.094 -8.094 1 98.44 25 LEU B N 1
ATOM 890 C CA . LEU B 1 25 ? -4.43 -19.109 -9.047 1 98.44 25 LEU B CA 1
ATOM 891 C C . LEU B 1 25 ? -3.479 -18.969 -10.234 1 98.44 25 LEU B C 1
ATOM 893 O O . LEU B 1 25 ? -2.262 -18.875 -10.047 1 98.44 25 LEU B O 1
ATOM 897 N N . SER B 1 26 ? -4.117 -18.938 -11.391 1 98.62 26 SER B N 1
ATOM 898 C CA . SER B 1 26 ? -3.357 -18.516 -12.57 1 98.62 26 SER B CA 1
ATOM 899 C C . SER B 1 26 ? -3.225 -17 -12.641 1 98.62 26 SER B C 1
ATOM 901 O O . SER B 1 26 ? -3.902 -16.281 -11.906 1 98.62 26 SER B O 1
ATOM 903 N N . ARG B 1 27 ? -2.326 -16.609 -13.484 1 98.56 27 ARG B N 1
ATOM 904 C CA . ARG B 1 27 ? -2.26 -15.172 -13.742 1 98.56 27 ARG B CA 1
ATOM 905 C C . ARG B 1 27 ? -3.596 -14.648 -14.25 1 98.56 27 ARG B C 1
ATOM 907 O O . ARG B 1 27 ? -4.031 -13.562 -13.859 1 98.56 27 ARG B O 1
ATOM 914 N N . ALA B 1 28 ? -4.199 -15.398 -15.109 1 98.75 28 ALA B N 1
ATOM 915 C CA . ALA B 1 28 ? -5.48 -15.008 -15.68 1 98.75 28 ALA B CA 1
ATOM 916 C C . ALA B 1 28 ? -6.555 -14.898 -14.602 1 98.75 28 ALA B C 1
ATOM 918 O O . ALA B 1 28 ? -7.355 -13.961 -14.609 1 98.75 28 ALA B O 1
ATOM 919 N N . ALA B 1 29 ? -6.57 -15.859 -13.742 1 98.75 29 ALA B N 1
ATOM 920 C CA . ALA B 1 29 ? -7.559 -15.859 -12.664 1 98.75 29 ALA B CA 1
ATOM 921 C C . ALA B 1 29 ? -7.359 -14.656 -11.734 1 98.75 29 ALA B C 1
ATOM 923 O O . ALA B 1 29 ? -8.328 -14.008 -11.344 1 98.75 29 ALA B O 1
ATOM 924 N N . LEU B 1 30 ? -6.133 -14.344 -11.375 1 98.75 30 LEU B N 1
ATOM 925 C CA . LEU B 1 30 ? -5.852 -13.18 -10.539 1 98.75 30 LEU B CA 1
ATOM 926 C C . LEU B 1 30 ? -6.219 -11.891 -11.266 1 98.75 30 LEU B C 1
ATOM 928 O O . LEU B 1 30 ? -6.812 -10.992 -10.672 1 98.75 30 LEU B O 1
ATOM 932 N N . ALA B 1 31 ? -5.844 -11.82 -12.508 1 98.81 31 ALA B N 1
ATOM 933 C CA . ALA B 1 31 ? -6.148 -10.648 -13.32 1 98.81 31 ALA B CA 1
ATOM 934 C C . ALA B 1 31 ? -7.652 -10.367 -13.336 1 98.81 31 ALA B C 1
ATOM 936 O O . ALA B 1 31 ? -8.078 -9.227 -13.172 1 98.81 31 ALA B O 1
ATOM 937 N N . ALA B 1 32 ? -8.391 -11.43 -13.523 1 98.69 32 ALA B N 1
ATOM 938 C CA . ALA B 1 32 ? -9.852 -11.32 -13.523 1 98.69 32 ALA B CA 1
ATOM 939 C C . ALA B 1 32 ? -10.359 -10.82 -12.172 1 98.69 32 ALA B C 1
ATOM 941 O O . ALA B 1 32 ? -11.25 -9.969 -12.117 1 98.69 32 ALA B O 1
ATOM 942 N N . ALA B 1 33 ? -9.828 -11.297 -11.141 1 98.31 33 ALA B N 1
ATOM 943 C CA . ALA B 1 33 ? -10.258 -10.938 -9.789 1 98.31 33 ALA B CA 1
ATOM 944 C C . ALA B 1 33 ? -9.984 -9.469 -9.492 1 98.31 33 ALA B C 1
ATOM 946 O O . ALA B 1 33 ? -10.703 -8.844 -8.711 1 98.31 33 ALA B O 1
ATOM 947 N N . VAL B 1 34 ? -8.953 -8.93 -10.188 1 98.06 34 VAL B N 1
ATOM 948 C CA . VAL B 1 34 ? -8.586 -7.555 -9.859 1 98.06 34 VAL B CA 1
ATOM 949 C C . VAL B 1 34 ? -8.852 -6.648 -11.062 1 98.06 34 VAL B C 1
ATOM 951 O O . VAL B 1 34 ? -8.414 -5.496 -11.086 1 98.06 34 VAL B O 1
ATOM 954 N N . GLU B 1 35 ? -9.43 -7.137 -12.07 1 97.62 35 GLU B N 1
ATOM 955 C CA . GLU B 1 35 ? -9.969 -6.41 -13.211 1 97.62 35 GLU B CA 1
ATOM 956 C C . GLU B 1 35 ? -8.859 -5.738 -14.016 1 97.62 35 GLU B C 1
ATOM 958 O O . GLU B 1 35 ? -8.938 -4.543 -14.312 1 97.62 35 GLU B O 1
ATOM 963 N N . VAL B 1 36 ? -7.926 -6.523 -14.375 1 98.25 36 VAL B N 1
ATOM 964 C CA . VAL B 1 36 ? -6.875 -6.09 -15.289 1 98.25 36 VAL B CA 1
ATOM 965 C C . VAL B 1 36 ? -6.609 -7.188 -16.328 1 98.25 36 VAL B C 1
ATOM 967 O O . VAL B 1 36 ? -7.234 -8.25 -16.281 1 98.25 36 VAL B O 1
ATOM 970 N N . ASN B 1 37 ? -5.711 -6.895 -17.188 1 98.31 37 ASN B N 1
ATOM 971 C CA . ASN B 1 37 ? -5.316 -7.93 -18.125 1 98.31 37 ASN B CA 1
ATOM 972 C C . ASN B 1 37 ? -4.242 -8.844 -17.547 1 98.31 37 ASN B C 1
ATOM 974 O O . ASN B 1 37 ? -3.408 -8.398 -16.75 1 98.31 37 ASN B O 1
ATOM 978 N N . PRO B 1 38 ? -4.219 -10.07 -17.922 1 98.5 38 PRO B N 1
ATOM 979 C CA . PRO B 1 38 ? -3.232 -11.016 -17.406 1 98.5 38 PRO B CA 1
ATOM 980 C C . PRO B 1 38 ? -1.793 -10.555 -17.625 1 98.5 38 PRO B C 1
ATOM 982 O O . PRO B 1 38 ? -0.91 -10.867 -16.828 1 98.5 38 PRO B O 1
ATOM 985 N N . GLN B 1 39 ? -1.585 -9.781 -18.625 1 98.5 39 GLN B N 1
ATOM 986 C CA . GLN B 1 39 ? -0.245 -9.273 -18.906 1 98.5 39 GLN B CA 1
ATOM 987 C C . GLN B 1 39 ? 0.226 -8.328 -17.812 1 98.5 39 GLN B C 1
ATOM 989 O O . GLN B 1 39 ? 1.416 -8.281 -17.484 1 98.5 39 GLN B O 1
ATOM 994 N N . THR B 1 40 ? -0.702 -7.652 -17.25 1 98.19 40 THR B N 1
ATOM 995 C CA . THR B 1 40 ? -0.402 -6.75 -16.141 1 98.19 40 THR B CA 1
ATOM 996 C C . THR B 1 40 ? 0.119 -7.527 -14.938 1 98.19 40 THR B C 1
ATOM 998 O O . THR B 1 40 ? 1.112 -7.137 -14.32 1 98.19 40 THR B O 1
ATOM 1001 N N . ILE B 1 41 ? -0.525 -8.664 -14.641 1 98.62 41 ILE B N 1
ATOM 1002 C CA . ILE B 1 41 ? -0.088 -9.5 -13.531 1 98.62 41 ILE B CA 1
ATOM 1003 C C . ILE B 1 41 ? 1.325 -10.016 -13.797 1 98.62 41 ILE B C 1
ATOM 1005 O O . ILE B 1 41 ? 2.188 -9.961 -12.922 1 98.62 41 ILE B O 1
ATOM 1009 N N . GLY B 1 42 ? 1.543 -10.445 -14.977 1 98.5 42 GLY B N 1
ATOM 1010 C CA . GLY B 1 42 ? 2.873 -10.906 -15.336 1 98.5 42 GLY B CA 1
ATOM 1011 C C . GLY B 1 42 ? 3.938 -9.836 -15.195 1 98.5 42 GLY B C 1
ATOM 1012 O O . GLY B 1 42 ? 5.023 -10.094 -14.68 1 98.5 42 GLY B O 1
ATOM 1013 N N . ALA B 1 43 ? 3.607 -8.641 -15.711 1 98 43 ALA B N 1
ATOM 1014 C CA . ALA B 1 43 ? 4.543 -7.52 -15.625 1 98 43 ALA B CA 1
ATOM 1015 C C . ALA B 1 43 ? 4.832 -7.16 -14.172 1 98 43 ALA B C 1
ATOM 1017 O O . ALA B 1 43 ? 5.973 -6.844 -13.82 1 98 43 ALA B O 1
ATOM 1018 N N . LEU B 1 44 ? 3.809 -7.195 -13.32 1 98.06 44 LEU B N 1
ATOM 1019 C CA . LEU B 1 44 ? 3.98 -6.934 -11.898 1 98.06 44 LEU B CA 1
ATOM 1020 C C . LEU B 1 44 ? 4.883 -7.984 -11.258 1 98.06 44 LEU B C 1
ATOM 1022 O O . LEU B 1 44 ? 5.797 -7.648 -10.508 1 98.06 44 LEU B O 1
ATOM 1026 N N . GLU B 1 45 ? 4.645 -9.242 -11.609 1 98.06 45 GLU B N 1
ATOM 1027 C CA . GLU B 1 45 ? 5.391 -10.344 -11.023 1 98.06 45 GLU B CA 1
ATOM 1028 C C . GLU B 1 45 ? 6.875 -10.258 -11.367 1 98.06 45 GLU B C 1
ATOM 1030 O O . GLU B 1 45 ? 7.73 -10.586 -10.539 1 98.06 45 GLU B O 1
ATOM 1035 N N . ARG B 1 46 ? 7.164 -9.734 -12.484 1 95.69 46 ARG B N 1
ATOM 1036 C CA . ARG B 1 46 ? 8.555 -9.648 -12.938 1 95.69 46 ARG B CA 1
ATOM 1037 C C . ARG B 1 46 ? 9.211 -8.359 -12.461 1 95.69 46 ARG B C 1
ATOM 1039 O O . ARG B 1 46 ? 10.414 -8.172 -12.617 1 95.69 46 ARG B O 1
ATOM 1046 N N . GLY B 1 47 ? 8.422 -7.457 -12.023 1 94 47 GLY B N 1
ATOM 1047 C CA . GLY B 1 47 ? 8.969 -6.188 -11.578 1 94 47 GLY B CA 1
ATOM 1048 C C . GLY B 1 47 ? 9.172 -5.195 -12.703 1 94 47 GLY B C 1
ATOM 1049 O O . GLY B 1 47 ? 9.945 -4.246 -12.57 1 94 47 GLY B O 1
ATOM 1050 N N . ASP B 1 48 ? 8.508 -5.391 -13.805 1 92.19 48 ASP B N 1
ATOM 1051 C CA . ASP B 1 48 ? 8.617 -4.5 -14.953 1 92.19 48 ASP B CA 1
ATOM 1052 C C . ASP B 1 48 ? 7.809 -3.221 -14.734 1 92.19 48 ASP B C 1
ATOM 1054 O O . ASP B 1 48 ? 8.117 -2.18 -15.312 1 92.19 48 ASP B O 1
ATOM 1058 N N . HIS B 1 49 ? 6.699 -3.391 -13.914 1 93 49 HIS B N 1
ATOM 1059 C CA . HIS B 1 49 ? 5.816 -2.289 -13.555 1 93 49 HIS B CA 1
ATOM 1060 C C . HIS B 1 49 ? 5.41 -2.369 -12.086 1 93 49 HIS B C 1
ATOM 1062 O O . HIS B 1 49 ? 5.391 -3.455 -11.5 1 93 49 HIS B O 1
ATOM 1068 N N . TYR B 1 50 ? 5.141 -1.228 -11.594 1 95.88 50 TYR B N 1
ATOM 1069 C CA . TYR B 1 50 ? 4.617 -1.181 -10.227 1 95.88 50 TYR B CA 1
ATOM 1070 C C . TYR B 1 50 ? 3.156 -0.752 -10.219 1 95.88 50 TYR B C 1
ATOM 1072 O O . TYR B 1 50 ? 2.74 0.076 -11.031 1 95.88 50 TYR B O 1
ATOM 1080 N N . PRO B 1 51 ? 2.438 -1.314 -9.359 1 97.75 51 PRO B N 1
ATOM 1081 C CA . PRO B 1 51 ? 1.006 -1.004 -9.359 1 97.75 51 PRO B CA 1
ATOM 1082 C C . PRO B 1 51 ? 0.701 0.379 -8.789 1 97.75 51 PRO B C 1
ATOM 1084 O O . PRO B 1 51 ? 1.527 0.95 -8.078 1 97.75 51 PRO B O 1
ATOM 1087 N N . SER B 1 52 ? -0.496 0.825 -9.172 1 97.12 52 SER B N 1
ATOM 1088 C CA . SER B 1 52 ? -1.093 1.902 -8.391 1 97.12 52 SER B CA 1
ATOM 1089 C C . SER B 1 52 ? -1.48 1.423 -6.996 1 97.12 52 SER B C 1
ATOM 1091 O O . SER B 1 52 ? -1.549 0.218 -6.746 1 97.12 52 SER B O 1
ATOM 1093 N N . LEU B 1 53 ? -1.722 2.363 -6.184 1 98.31 53 LEU B N 1
ATOM 1094 C CA . LEU B 1 53 ? -2.188 1.974 -4.855 1 98.31 53 LEU B CA 1
ATOM 1095 C C . LEU B 1 53 ? -3.543 1.279 -4.941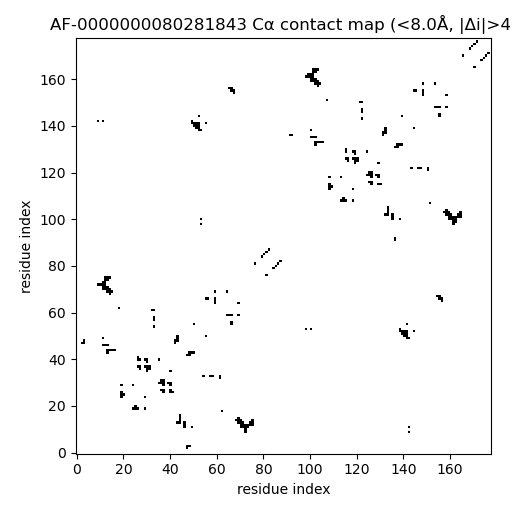 1 98.31 53 LEU B C 1
ATOM 1097 O O . LEU B 1 53 ? -3.816 0.353 -4.176 1 98.31 53 LEU B O 1
ATOM 1101 N N . ASP B 1 54 ? -4.34 1.701 -5.812 1 97.56 54 ASP B N 1
ATOM 1102 C CA . ASP B 1 54 ? -5.637 1.059 -6.016 1 97.56 54 ASP B CA 1
ATOM 1103 C C . ASP B 1 54 ? -5.469 -0.416 -6.375 1 97.56 54 ASP B C 1
ATOM 1105 O O . ASP B 1 54 ? -6.074 -1.287 -5.75 1 97.56 54 ASP B O 1
ATOM 1109 N N . LEU B 1 55 ? -4.684 -0.682 -7.359 1 98.12 55 LEU B N 1
ATOM 1110 C CA . LEU B 1 55 ? -4.465 -2.062 -7.777 1 98.12 55 LEU B CA 1
ATOM 1111 C C . LEU B 1 55 ? -3.812 -2.873 -6.66 1 98.12 55 LEU B C 1
ATOM 1113 O O . LEU B 1 55 ? -4.168 -4.031 -6.441 1 98.12 55 LEU B O 1
ATOM 1117 N N . ALA B 1 56 ? -2.895 -2.242 -5.961 1 98.69 56 ALA B N 1
ATOM 1118 C CA . ALA B 1 56 ? -2.268 -2.918 -4.828 1 98.69 56 ALA B CA 1
ATOM 1119 C C . ALA B 1 56 ? -3.309 -3.322 -3.787 1 98.69 56 ALA B C 1
ATOM 1121 O O . ALA B 1 56 ? -3.283 -4.445 -3.279 1 98.69 56 ALA B O 1
ATOM 1122 N N . PHE B 1 57 ? -4.242 -2.459 -3.529 1 98.69 57 PHE B N 1
ATOM 1123 C CA . PHE B 1 57 ? -5.297 -2.764 -2.566 1 98.69 57 PHE B CA 1
ATOM 1124 C C . PHE B 1 57 ? -6.18 -3.896 -3.074 1 98.69 57 PHE B C 1
ATOM 1126 O O . PHE B 1 57 ? -6.566 -4.777 -2.305 1 98.69 57 PHE B O 1
ATOM 1133 N N . ARG B 1 58 ? -6.461 -3.854 -4.32 1 98.31 58 ARG B N 1
ATOM 1134 C CA . ARG B 1 58 ? -7.301 -4.914 -4.875 1 98.31 58 ARG B CA 1
ATOM 1135 C C . ARG B 1 58 ? -6.598 -6.262 -4.809 1 98.31 58 ARG B C 1
ATOM 1137 O O . ARG B 1 58 ? -7.211 -7.273 -4.457 1 98.31 58 ARG B O 1
ATOM 1144 N N . ILE B 1 59 ? -5.348 -6.25 -5.109 1 98.56 59 ILE B N 1
ATOM 1145 C CA . ILE B 1 59 ? -4.555 -7.473 -5.035 1 98.56 59 ILE B CA 1
ATOM 1146 C C . ILE B 1 59 ? -4.508 -7.969 -3.592 1 98.56 59 ILE B C 1
ATOM 1148 O O . ILE B 1 59 ? -4.727 -9.156 -3.328 1 98.56 59 ILE B O 1
ATOM 1152 N N . CYS B 1 60 ? -4.234 -7.094 -2.699 1 98.75 60 CYS B N 1
ATOM 1153 C CA . CYS B 1 60 ? -4.137 -7.453 -1.289 1 98.75 60 CYS B CA 1
ATOM 1154 C C . CYS B 1 60 ? -5.457 -8.016 -0.779 1 98.75 60 CYS B C 1
ATOM 1156 O O . CYS B 1 60 ? -5.465 -8.914 0.064 1 98.75 60 CYS B O 1
ATOM 1158 N N . ALA B 1 61 ? -6.535 -7.477 -1.285 1 98.31 61 ALA B N 1
ATOM 1159 C CA . ALA B 1 61 ? -7.855 -7.961 -0.891 1 98.31 61 ALA B CA 1
ATOM 1160 C C . ALA B 1 61 ? -8.062 -9.406 -1.331 1 98.31 61 ALA B C 1
ATOM 1162 O O . ALA B 1 61 ? -8.672 -10.203 -0.611 1 98.31 61 ALA B O 1
ATOM 1163 N N . VAL B 1 62 ? -7.57 -9.75 -2.488 1 98.5 62 VAL B N 1
ATOM 1164 C CA . VAL B 1 62 ? -7.695 -11.117 -2.99 1 98.5 62 VAL B CA 1
ATOM 1165 C C . VAL B 1 62 ? -6.969 -12.078 -2.055 1 98.5 62 VAL B C 1
ATOM 1167 O O . VAL B 1 62 ? -7.465 -13.172 -1.771 1 98.5 62 VAL B O 1
ATOM 1170 N N . PHE B 1 63 ? -5.805 -11.648 -1.566 1 98.5 63 PHE B N 1
ATOM 1171 C CA . PHE B 1 63 ? -4.965 -12.539 -0.773 1 98.5 63 PHE B CA 1
ATOM 1172 C C . PHE B 1 63 ? -5.25 -12.367 0.714 1 98.5 63 PHE B C 1
ATOM 1174 O O . PHE B 1 63 ? -4.75 -13.133 1.539 1 98.5 63 PHE B O 1
ATOM 1181 N N . ASP B 1 64 ? -6.008 -11.406 1.068 1 98.44 64 ASP B N 1
ATOM 1182 C CA . ASP B 1 64 ? -6.293 -11.07 2.459 1 98.44 64 ASP B CA 1
ATOM 1183 C C . ASP B 1 64 ? -5.008 -10.805 3.236 1 98.44 64 ASP B C 1
ATOM 1185 O O . ASP B 1 64 ? -4.773 -11.414 4.281 1 98.44 64 ASP B O 1
ATOM 1189 N N . LEU B 1 65 ? -4.164 -9.93 2.691 1 98.69 65 LEU B N 1
ATOM 1190 C CA . LEU B 1 65 ? -2.875 -9.562 3.264 1 98.69 65 LEU B CA 1
ATOM 1191 C C . LEU B 1 65 ? -2.656 -8.055 3.186 1 98.69 65 LEU B C 1
ATOM 1193 O O . LEU B 1 65 ? -3.174 -7.395 2.281 1 98.69 65 LEU B O 1
ATOM 1197 N N . PRO B 1 66 ? -1.891 -7.527 4.164 1 98.75 66 PRO B N 1
ATOM 1198 C CA . PRO B 1 66 ? -1.538 -6.109 4.043 1 98.75 66 PRO B CA 1
ATOM 1199 C C . PRO B 1 66 ? -0.555 -5.844 2.904 1 98.75 66 PRO B C 1
ATOM 1201 O O . PRO B 1 66 ? 0.126 -6.762 2.443 1 98.75 66 PRO B O 1
ATOM 1204 N N . VAL B 1 67 ? -0.462 -4.629 2.535 1 98.88 67 VAL B N 1
ATOM 1205 C CA . VAL B 1 67 ? 0.354 -4.234 1.392 1 98.88 67 VAL B CA 1
ATOM 1206 C C . VAL B 1 67 ? 1.8 -4.676 1.612 1 98.88 67 VAL B C 1
ATOM 1208 O O . VAL B 1 67 ? 2.438 -5.207 0.702 1 98.88 67 VAL B O 1
ATOM 1211 N N . GLU B 1 68 ? 2.311 -4.562 2.816 1 98.75 68 GLU B N 1
ATOM 1212 C CA . GLU B 1 68 ? 3.715 -4.832 3.102 1 98.75 68 GLU B CA 1
ATOM 1213 C C . GLU B 1 68 ? 4.008 -6.332 3.061 1 98.75 68 GLU B C 1
ATOM 1215 O O . GLU B 1 68 ? 5.168 -6.742 3.01 1 98.75 68 GLU B O 1
ATOM 1220 N N . ALA B 1 69 ? 2.973 -7.121 3.074 1 98.44 69 ALA B N 1
ATOM 1221 C CA . ALA B 1 69 ? 3.158 -8.562 2.949 1 98.44 69 ALA B CA 1
ATOM 1222 C C . ALA B 1 69 ? 3.254 -8.977 1.483 1 98.44 69 ALA B C 1
ATOM 1224 O O . ALA B 1 69 ? 3.705 -10.086 1.173 1 98.44 69 ALA B O 1
ATOM 1225 N N . VAL B 1 70 ? 2.818 -8.102 0.604 1 98.81 70 VAL B N 1
ATOM 1226 C CA . VAL B 1 70 ? 2.736 -8.445 -0.812 1 98.81 70 VAL B CA 1
ATOM 1227 C C . VAL B 1 70 ? 3.805 -7.68 -1.592 1 98.81 70 VAL B C 1
ATOM 1229 O O . VAL B 1 70 ? 4.406 -8.219 -2.523 1 98.81 70 VAL B O 1
ATOM 1232 N N . PHE B 1 71 ? 4.043 -6.43 -1.174 1 98.75 71 PHE B N 1
ATOM 1233 C CA . PHE B 1 71 ? 4.988 -5.527 -1.823 1 98.75 71 PHE B CA 1
ATOM 1234 C C . PHE B 1 71 ? 5.977 -4.957 -0.811 1 98.75 71 PHE B C 1
ATOM 1236 O O . PHE B 1 71 ? 5.613 -4.695 0.338 1 98.75 71 PHE B O 1
ATOM 1243 N N . SER B 1 72 ? 7.207 -4.766 -1.269 1 98.31 72 SER B N 1
ATOM 1244 C CA . SER B 1 72 ? 8.227 -4.285 -0.339 1 98.31 72 SER B CA 1
ATOM 1245 C C . SER B 1 72 ? 9.344 -3.561 -1.074 1 98.31 72 SER B C 1
ATOM 1247 O O . SER B 1 72 ? 9.586 -3.811 -2.258 1 98.31 72 SER B O 1
ATOM 1249 N N . ARG B 1 73 ? 10.008 -2.699 -0.337 1 97 73 ARG B N 1
ATOM 1250 C CA . ARG B 1 73 ? 11.211 -2.059 -0.861 1 97 73 ARG B CA 1
ATOM 1251 C C . ARG B 1 73 ? 12.414 -2.988 -0.76 1 97 73 ARG B C 1
ATOM 1253 O O . ARG B 1 73 ? 13.453 -2.736 -1.374 1 97 73 ARG B O 1
ATOM 1260 N N . GLU B 1 74 ? 12.281 -3.957 0.035 1 97 74 GLU B N 1
ATOM 1261 C CA . GLU B 1 74 ? 13.336 -4.941 0.239 1 97 74 GLU B CA 1
ATOM 1262 C C . GLU B 1 74 ? 12.914 -6.32 -0.26 1 97 74 GLU B C 1
ATOM 1264 O O . GLU B 1 74 ? 11.727 -6.66 -0.224 1 97 74 GLU B O 1
ATOM 1269 N N . PRO B 1 75 ? 13.906 -7.125 -0.629 1 96.88 75 PRO B N 1
ATOM 1270 C CA . PRO B 1 75 ? 13.547 -8.484 -1.04 1 96.88 75 PRO B CA 1
ATOM 1271 C C . PRO B 1 75 ? 12.875 -9.281 0.076 1 96.88 75 PRO B C 1
ATOM 1273 O O . PRO B 1 75 ? 13.203 -9.094 1.252 1 96.88 75 PRO B O 1
ATOM 1276 N N . PHE B 1 76 ? 12.055 -10.164 -0.334 1 97.12 76 PHE B N 1
ATOM 1277 C CA . PHE B 1 76 ? 11.375 -11 0.648 1 97.12 76 PHE B CA 1
ATOM 1278 C C . PHE B 1 76 ? 12.234 -12.211 1.009 1 97.12 76 PHE B C 1
ATOM 1280 O O . PHE B 1 76 ? 12.867 -12.805 0.139 1 97.12 76 PHE B O 1
ATOM 1287 N N . THR B 1 77 ? 12.211 -12.453 2.33 1 96.12 77 THR B N 1
ATOM 1288 C CA . THR B 1 77 ? 12.695 -13.75 2.777 1 96.12 77 THR B CA 1
ATOM 1289 C C . THR B 1 77 ? 11.695 -14.852 2.438 1 96.12 77 THR B C 1
ATOM 1291 O O . THR B 1 77 ? 10.484 -14.656 2.578 1 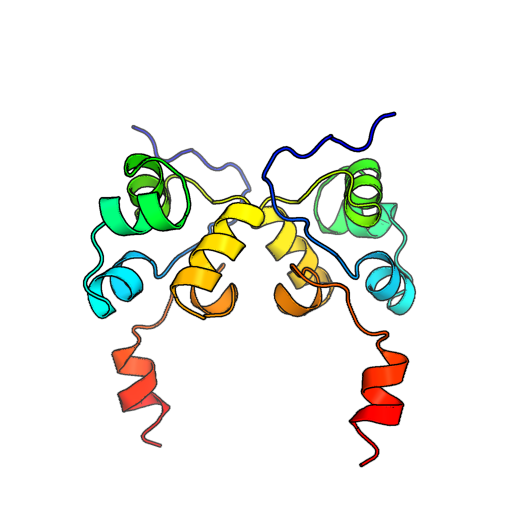96.12 77 THR B O 1
ATOM 1294 N N . PRO B 1 78 ? 12.242 -15.977 1.989 1 95.81 78 PRO B N 1
ATOM 1295 C CA . PRO B 1 78 ? 11.297 -17.062 1.711 1 95.81 78 PRO B CA 1
ATOM 1296 C C . PRO B 1 78 ? 10.367 -17.344 2.889 1 95.81 78 PRO B C 1
ATOM 1298 O O . PRO B 1 78 ? 10.805 -17.328 4.043 1 95.81 78 PRO B O 1
ATOM 1301 N N . LEU B 1 79 ? 9.102 -17.656 2.582 1 94.75 79 LEU B N 1
ATOM 1302 C CA . LEU B 1 79 ? 8.109 -17.891 3.623 1 94.75 79 LEU B CA 1
ATOM 1303 C C . LEU B 1 79 ? 8.469 -19.109 4.457 1 94.75 79 LEU B C 1
ATOM 1305 O O . LEU B 1 79 ? 8.266 -19.125 5.672 1 94.75 79 LEU B O 1
ATOM 1309 N N . SER B 1 80 ? 8.984 -20.078 3.795 1 94.12 80 SER B N 1
ATOM 1310 C CA . SER B 1 80 ? 9.367 -21.297 4.5 1 94.12 80 SER B CA 1
ATOM 1311 C C . SER B 1 80 ? 10.43 -21.016 5.555 1 94.12 80 SER B C 1
ATOM 1313 O O . SER B 1 80 ? 10.406 -21.594 6.645 1 94.12 80 SER B O 1
ATOM 1315 N N . THR B 1 81 ? 11.383 -20.156 5.281 1 94.5 81 THR B N 1
ATOM 1316 C CA . THR B 1 81 ? 12.414 -19.766 6.23 1 94.5 81 THR B CA 1
ATOM 1317 C C . THR B 1 81 ? 11.805 -19.016 7.406 1 94.5 81 THR B C 1
ATOM 1319 O O . THR B 1 81 ? 12.195 -19.219 8.555 1 94.5 81 THR B O 1
ATOM 1322 N N . GLN B 1 82 ? 10.938 -18.125 7.145 1 90.81 82 GLN B N 1
ATOM 1323 C CA . GLN B 1 82 ? 10.289 -17.344 8.195 1 90.81 82 GLN B CA 1
ATOM 1324 C C . GLN B 1 82 ? 9.508 -18.25 9.148 1 90.81 82 GLN B C 1
ATOM 1326 O O . GLN B 1 82 ? 9.523 -18.047 10.359 1 90.81 82 GLN B O 1
ATOM 1331 N N . VAL B 1 83 ? 8.914 -19.312 8.633 1 92.12 83 VAL B N 1
ATOM 1332 C CA . VAL B 1 83 ? 8.047 -20.188 9.414 1 92.12 83 VAL B CA 1
ATOM 1333 C C . VAL B 1 83 ? 8.898 -21.203 10.172 1 92.12 83 VAL B C 1
ATOM 1335 O O . VAL B 1 83 ? 8.703 -21.422 11.375 1 92.12 83 VAL B O 1
ATOM 1338 N N . TYR B 1 84 ? 9.891 -21.781 9.539 1 91.75 84 TYR B N 1
ATOM 1339 C CA . TYR B 1 84 ? 10.586 -22.938 10.109 1 91.75 84 TYR B CA 1
ATOM 1340 C C . TYR B 1 84 ? 11.883 -22.5 10.773 1 91.75 84 TYR B C 1
ATOM 1342 O O . TYR B 1 84 ? 12.406 -23.219 11.641 1 91.75 84 TYR B O 1
ATOM 1350 N N . ARG B 1 85 ? 12.469 -21.5 10.484 1 87.12 85 ARG B N 1
ATOM 1351 C CA . ARG B 1 85 ? 13.742 -21.109 11.078 1 87.12 85 ARG B CA 1
ATOM 1352 C C . ARG B 1 85 ? 13.562 -19.953 12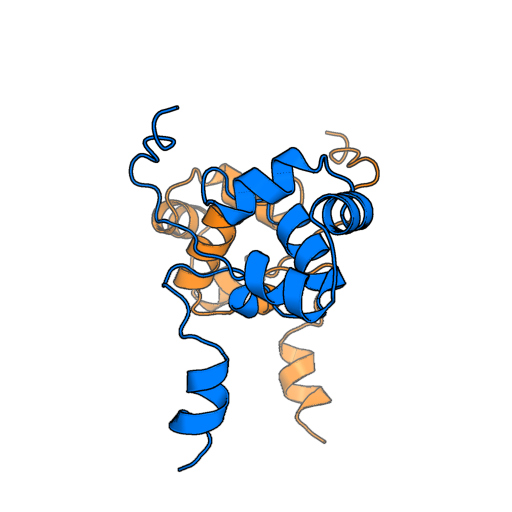.055 1 87.12 85 ARG B C 1
ATOM 1354 O O . ARG B 1 85 ? 14.164 -19.938 13.125 1 87.12 85 ARG B O 1
ATOM 1361 N N . GLU B 1 86 ? 12.852 -19.016 11.695 1 73.75 86 GLU B N 1
ATOM 1362 C CA . GLU B 1 86 ? 12.672 -17.875 12.594 1 73.75 86 GLU B CA 1
ATOM 1363 C C . GLU B 1 86 ? 11.617 -18.172 13.648 1 73.75 86 GLU B C 1
ATOM 1365 O O . GLU B 1 86 ? 11.648 -17.609 14.742 1 73.75 86 GLU B O 1
ATOM 1370 N N . GLY B 1 87 ? 10.633 -18.812 13.352 1 65.25 87 GLY B N 1
ATOM 1371 C CA . GLY B 1 87 ? 9.602 -19.219 14.305 1 65.25 87 GLY B CA 1
ATOM 1372 C C . GLY B 1 87 ? 10.055 -20.312 15.25 1 65.25 87 GLY B C 1
ATOM 1373 O O . GLY B 1 87 ? 9.391 -20.609 16.25 1 65.25 87 GLY B O 1
ATOM 1374 N N . GLY B 1 88 ? 11.062 -21.188 14.953 1 56.88 88 GLY B N 1
ATOM 1375 C CA . GLY B 1 88 ? 11.555 -22.281 15.773 1 56.88 88 GLY B CA 1
ATOM 1376 C C . GLY B 1 88 ? 12.477 -21.812 16.891 1 56.88 88 GLY B C 1
ATOM 1377 O O . GLY B 1 88 ? 13.078 -22.641 17.594 1 56.88 88 GLY B O 1
ATOM 1378 N N . THR B 1 89 ? 12.766 -20.594 17.078 1 46.5 89 THR B N 1
ATOM 1379 C CA . THR B 1 89 ? 13.43 -20.438 18.359 1 46.5 89 THR B CA 1
ATOM 1380 C C . THR B 1 89 ? 12.406 -20.422 19.5 1 46.5 89 THR B C 1
ATOM 1382 O O . THR B 1 89 ? 11.281 -19.969 19.328 1 46.5 89 THR B O 1
#